Protein 3ADG (pdb70)

Sequence (72 aa):
SHVFKSRLQEYAQKYKLPTPVYEIVKEGPSHKSLFQSTVILDGVRYNSLPGFFNRKAAEQSAAEVALRELAK

InterPro domains:
  IPR014720 Double-stranded RNA-binding domain [PF00035] (17-82)
  IPR014720 Double-stranded RNA-binding domain [PF00035] (103-166)
  IPR014720 Double-stranded RNA-binding domain [PS50137] (15-84)
  IPR014720 Double-stranded RNA-binding domain [PS50137] (101-170)
  IPR014720 Double-stranded RNA-binding domain [SM00358] (16-83)
  IPR014720 Double-stranded RNA-binding domain [SM00358] (102-169)
  IPR044450 AtDRB-like, first double-stranded RNA binding domain, plant [cd19907] (15-83)
  IPR044451 AtDRB-like, second double-stranded RNA binding domain, plant [cd19908] (100-169)

CATH classification: 3.30.160.20

Structure (mmCIF, N/CA/C/O backbone):
data_3ADG
#
_entry.id   3ADG
#
_cell.length_a   36.388
_cell.length_b   37.898
_cell.length_c   51.258
_cell.angle_alpha   90.00
_cell.angle_beta   90.00
_cell.angle_gamma   90.00
#
_symmetry.space_group_name_H-M   'P 21 21 21'
#
loop_
_entity.id
_entity.type
_entity.pdbx_description
1 polymer 'F21M12.9 protein'
2 water water
#
loop_
_atom_site.group_PDB
_atom_site.id
_atom_site.type_symbol
_atom_site.label_atom_id
_atom_site.label_alt_id
_atom_site.label_comp_id
_atom_site.label_asym_id
_atom_site.label_entity_id
_atom_site.label_seq_id
_atom_site.pdbx_PDB_ins_code
_atom_site.Cartn_x
_atom_site.Cartn_y
_atom_site.Cartn_z
_atom_site.occupancy
_atom_site.B_iso_or_equiv
_atom_site.auth_seq_id
_atom_site.auth_comp_id
_atom_site.auth_asym_id
_atom_site.auth_atom_id
_atom_site.pdbx_PDB_model_num
ATOM 1 N N . SER A 1 2 ? 1.019 -5.090 -17.819 1.00 47.60 13 SER A N 1
ATOM 2 C CA . SER A 1 2 ? 0.457 -3.858 -17.180 1.00 46.65 13 SER A CA 1
ATOM 3 C C . SER A 1 2 ? 1.334 -2.687 -17.542 1.00 46.35 13 SER A C 1
ATOM 4 O O . SER A 1 2 ? 2.552 -2.767 -17.411 1.00 46.72 13 SER A O 1
ATOM 7 N N . HIS A 1 3 ? 0.730 -1.590 -17.980 1.00 45.01 14 HIS A N 1
ATOM 8 C CA . HIS A 1 3 ? 1.501 -0.642 -18.759 1.00 43.07 14 HIS A CA 1
ATOM 9 C C . HIS A 1 3 ? 2.645 0.068 -18.025 1.00 40.25 14 HIS A C 1
ATOM 10 O O . HIS A 1 3 ? 3.763 0.101 -18.550 1.00 39.51 14 HIS A O 1
ATOM 17 N N . VAL A 1 4 ? 2.388 0.635 -16.838 1.00 36.31 15 VAL A N 1
ATOM 18 C CA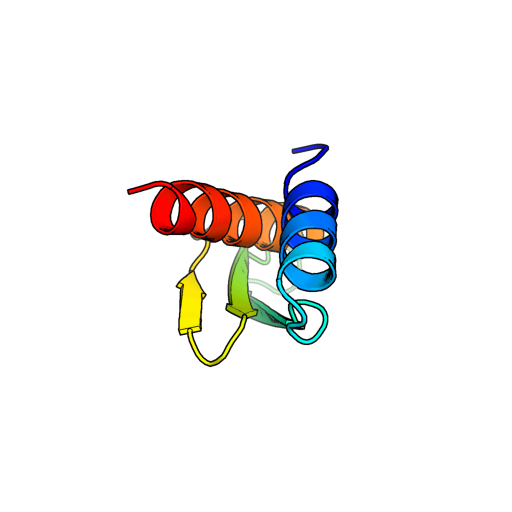 . VAL A 1 4 ? 3.191 1.787 -16.430 1.00 33.76 15 VAL A CA 1
ATOM 19 C C . VAL A 1 4 ? 4.019 1.697 -15.120 1.00 31.03 15 VAL A C 1
ATOM 20 O O . VAL A 1 4 ? 4.663 2.665 -14.745 1.00 30.18 15 VAL A O 1
ATOM 24 N N . PHE A 1 5 ? 4.037 0.538 -14.452 1.00 28.69 16 PHE A N 1
ATOM 25 C CA . PHE A 1 5 ? 4.689 0.435 -13.148 1.00 28.18 16 PHE A CA 1
ATOM 26 C C . PHE A 1 5 ? 6.213 0.602 -13.239 1.00 27.92 16 PHE A C 1
ATOM 27 O O . PHE A 1 5 ? 6.799 1.347 -12.448 1.00 27.92 16 PHE A O 1
ATOM 35 N N . LYS A 1 6 ? 6.850 -0.033 -14.237 1.00 28.29 17 LYS A N 1
ATOM 36 C CA . LYS A 1 6 ? 8.321 0.086 -14.354 1.00 28.50 17 LYS A CA 1
ATOM 37 C C . LYS A 1 6 ? 8.757 1.537 -14.536 1.00 28.73 17 LYS A C 1
ATOM 38 O O . LYS A 1 6 ? 9.635 2.002 -13.826 1.00 28.16 17 LYS A O 1
ATOM 44 N N . SER A 1 7 ? 8.131 2.244 -15.466 1.00 28.86 18 SER A N 1
ATOM 45 C CA . SER A 1 7 ? 8.481 3.657 -15.655 1.00 28.18 18 SER A CA 1
ATOM 46 C C . SER A 1 7 ? 8.219 4.523 -14.382 1.00 27.75 18 SER A C 1
ATOM 47 O O . SER A 1 7 ? 9.034 5.401 -14.049 1.00 27.62 18 SER A O 1
ATOM 50 N N . ARG A 1 8 ? 7.130 4.246 -13.646 1.00 27.29 19 ARG A N 1
ATOM 51 C CA . ARG A 1 8 ? 6.811 5.044 -12.436 1.00 28.51 19 ARG A CA 1
ATOM 52 C C . ARG A 1 8 ? 7.871 4.797 -11.358 1.00 28.99 19 ARG A C 1
ATOM 53 O O . ARG A 1 8 ? 8.249 5.702 -10.600 1.00 30.34 19 ARG A O 1
ATOM 61 N N . LEU A 1 9 ? 8.376 3.570 -11.309 1.00 28.50 20 LEU A N 1
ATOM 62 C CA . LEU A 1 9 ? 9.384 3.229 -10.311 1.00 29.00 20 LEU A CA 1
ATOM 63 C C . LEU A 1 9 ? 10.711 3.876 -10.707 1.00 29.74 20 LEU A C 1
ATOM 64 O O . LEU A 1 9 ? 11.438 4.383 -9.855 1.00 28.96 20 LEU A O 1
ATOM 69 N N . GLN A 1 10 ? 11.032 3.860 -12.002 1.00 29.22 21 GLN A N 1
ATOM 70 C CA . GLN A 1 10 ? 12.247 4.535 -12.478 1.00 30.56 21 GLN A CA 1
ATOM 71 C C . GLN A 1 10 ? 12.228 6.036 -12.140 1.00 29.95 21 GLN A C 1
ATOM 72 O O . GLN A 1 10 ? 13.228 6.618 -11.718 1.00 29.62 21 GLN A O 1
ATOM 78 N N . GLU A 1 11 ? 11.074 6.662 -12.296 1.00 29.66 22 GLU A N 1
ATOM 79 C CA . GLU A 1 11 ? 10.962 8.083 -12.004 1.00 30.22 22 GLU A CA 1
ATOM 80 C C . GLU A 1 11 ? 11.209 8.326 -10.502 1.00 30.56 22 GLU A C 1
ATOM 81 O O . GLU A 1 11 ? 11.883 9.303 -10.119 1.00 29.37 22 GLU A O 1
ATOM 87 N N . TYR A 1 12 ? 10.626 7.452 -9.681 1.00 29.71 23 TYR A N 1
ATOM 88 C CA . TYR A 1 12 ? 10.849 7.457 -8.234 1.00 29.89 23 TYR A CA 1
ATOM 89 C C . TYR A 1 12 ? 12.343 7.354 -7.891 1.00 29.57 23 TYR A C 1
ATOM 90 O O . TYR A 1 12 ? 12.877 8.167 -7.098 1.00 29.32 23 TYR A O 1
ATOM 99 N N . ALA A 1 13 ? 13.000 6.352 -8.487 1.00 30.02 24 ALA A N 1
ATOM 100 C CA . ALA A 1 13 ? 14.441 6.142 -8.291 1.00 30.55 24 ALA A CA 1
ATOM 101 C C . ALA A 1 13 ? 15.203 7.435 -8.593 1.00 30.85 24 ALA A C 1
ATOM 102 O O . ALA A 1 13 ? 16.034 7.897 -7.801 1.00 31.17 24 ALA A O 1
ATOM 104 N N . GLN A 1 14 ? 14.890 8.048 -9.719 1.00 30.41 25 GLN A N 1
ATOM 105 C CA . GLN A 1 14 ? 15.647 9.215 -10.145 1.00 31.00 25 GLN A CA 1
ATOM 106 C C . GLN A 1 14 ? 15.391 10.390 -9.203 1.00 30.90 25 GLN A C 1
ATOM 107 O O . GLN A 1 14 ? 16.324 11.070 -8.807 1.00 29.95 25 GLN A O 1
ATOM 113 N N . LYS A 1 15 ? 14.120 10.593 -8.839 1.00 30.46 26 LYS A N 1
ATOM 114 C CA . LYS A 1 15 ? 13.718 11.658 -7.912 1.00 30.92 26 LYS A CA 1
ATOM 115 C C . LYS A 1 15 ? 14.478 11.591 -6.580 1.00 30.78 26 LYS A C 1
ATOM 116 O O . LYS A 1 15 ? 14.977 12.611 -6.072 1.00 29.68 26 LYS A O 1
ATOM 122 N N . TYR A 1 16 ? 14.581 10.378 -6.056 1.00 30.34 27 TYR A N 1
ATOM 123 C CA . TYR A 1 16 ? 15.198 10.137 -4.774 1.00 30.51 27 TYR A CA 1
ATOM 124 C C . TYR A 1 16 ? 16.683 9.741 -4.835 1.00 30.16 27 TYR A C 1
ATOM 125 O O . TYR A 1 16 ? 17.218 9.257 -3.837 1.00 31.05 27 TYR A O 1
ATOM 134 N N . LYS A 1 17 ? 17.341 9.971 -5.978 1.00 29.84 28 LYS A N 1
ATOM 135 C CA . LYS A 1 17 ? 18.804 9.804 -6.097 1.00 29.10 28 LYS A CA 1
ATOM 136 C C . LYS A 1 17 ? 19.250 8.359 -5.775 1.00 29.60 28 LYS A C 1
ATOM 137 O O . LYS A 1 17 ? 20.265 8.132 -5.073 1.00 29.47 28 LYS A O 1
ATOM 143 N N . LEU A 1 18 ? 18.465 7.404 -6.282 1.00 28.98 29 LEU A N 1
ATOM 144 C CA . LEU A 1 18 ? 18.750 5.970 -6.156 1.00 29.32 29 LEU A CA 1
ATOM 145 C C . LEU A 1 18 ? 19.089 5.402 -7.522 1.00 29.57 29 LEU A C 1
ATOM 146 O O . LEU A 1 18 ? 18.583 5.901 -8.536 1.00 29.32 29 LEU A O 1
ATOM 151 N N . PRO A 1 19 ? 19.925 4.335 -7.569 1.00 29.58 30 PRO A N 1
ATOM 152 C CA . PRO A 1 19 ? 20.150 3.683 -8.859 1.00 30.28 30 PRO A CA 1
ATOM 153 C C . PRO A 1 19 ? 18.856 3.161 -9.510 1.00 29.70 30 PRO A C 1
ATOM 154 O O . PRO A 1 19 ? 17.880 2.784 -8.828 1.00 29.40 30 PRO A O 1
ATOM 158 N N 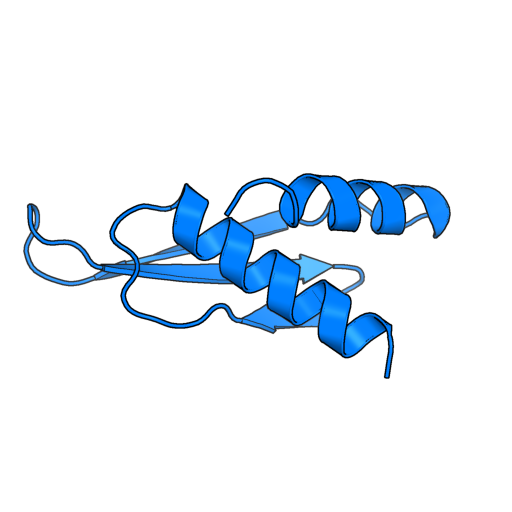. THR A 1 20 ? 18.858 3.166 -10.838 1.00 30.25 31 THR A N 1
ATOM 159 C CA . THR A 1 20 ? 17.788 2.541 -11.614 1.00 29.77 31 THR A CA 1
ATOM 160 C C . THR A 1 20 ? 17.460 1.188 -11.021 1.00 29.87 31 THR A C 1
ATOM 161 O O . THR A 1 20 ? 18.394 0.403 -10.757 1.00 29.38 31 THR A O 1
ATOM 165 N N . PRO A 1 21 ? 16.147 0.914 -10.783 1.00 30.37 32 PRO A N 1
ATOM 166 C CA . PRO A 1 21 ? 15.763 -0.409 -10.271 1.00 29.91 32 PRO A CA 1
ATOM 167 C C . PRO A 1 21 ? 16.298 -1.471 -11.201 1.00 30.72 32 PRO A C 1
ATOM 168 O O . PRO A 1 21 ? 16.258 -1.298 -12.425 1.00 29.81 32 PRO A O 1
ATOM 172 N N . VAL A 1 22 ? 16.820 -2.552 -10.629 1.00 31.31 33 VAL A N 1
ATOM 173 C CA . VAL A 1 22 ? 17.214 -3.705 -11.411 1.00 31.47 33 VAL A CA 1
ATOM 174 C C . VAL A 1 22 ? 16.242 -4.884 -11.159 1.00 30.98 33 VAL A C 1
ATOM 175 O O . VAL A 1 22 ? 15.731 -5.048 -10.071 1.00 31.18 33 VAL A O 1
ATOM 179 N N . TYR A 1 23 ? 16.065 -5.709 -12.183 1.00 30.52 34 TYR A N 1
ATOM 180 C CA . TYR A 1 23 ? 15.136 -6.811 -12.159 1.00 29.97 34 TYR A CA 1
ATOM 181 C C . TYR A 1 23 ? 15.862 -8.149 -12.268 1.00 30.02 34 TYR A C 1
ATOM 182 O O . TYR A 1 23 ? 16.676 -8.359 -13.180 1.00 30.73 34 TYR A O 1
ATOM 191 N N . GLU A 1 24 ? 15.565 -9.046 -11.334 1.00 30.40 35 GLU A N 1
ATOM 192 C CA . GLU A 1 24 ? 15.919 -10.452 -11.492 1.00 31.30 35 GLU A CA 1
ATOM 193 C C . GLU A 1 24 ? 14.685 -11.154 -12.080 1.00 32.29 35 GLU A C 1
ATOM 194 O O . GLU A 1 24 ? 13.553 -10.891 -11.650 1.00 31.53 35 GLU A O 1
ATOM 200 N N . ILE A 1 25 ? 14.908 -11.976 -13.104 1.00 32.89 36 ILE A N 1
ATOM 201 C CA . ILE A 1 25 ? 13.855 -12.745 -13.769 1.00 33.59 36 ILE A CA 1
ATOM 202 C C . ILE A 1 25 ? 14.070 -14.233 -13.438 1.00 33.06 36 ILE A C 1
ATOM 203 O O . ILE A 1 25 ? 15.148 -14.773 -13.684 1.00 31.13 36 ILE A O 1
ATOM 208 N N . VAL A 1 26 ? 13.051 -14.877 -12.877 1.00 32.91 37 VAL A N 1
ATOM 209 C CA . VAL A 1 26 ? 13.058 -16.315 -12.636 1.00 33.48 37 VAL A CA 1
ATOM 210 C C . VAL A 1 26 ? 12.085 -17.034 -13.590 1.00 33.08 37 VAL A C 1
ATOM 211 O O . VAL A 1 26 ? 10.918 -16.642 -13.751 1.00 33.51 37 VAL A O 1
ATOM 215 N N . LYS A 1 27 ? 12.581 -18.080 -14.240 1.00 31.86 38 LYS A N 1
ATOM 216 C CA . LYS A 1 27 ? 11.762 -18.856 -15.168 1.00 31.53 38 LYS A CA 1
ATOM 217 C C . LYS A 1 27 ? 11.693 -20.329 -14.731 1.00 31.58 38 LYS A C 1
ATOM 218 O O . LYS A 1 27 ? 12.713 -20.942 -14.396 1.00 29.62 38 LYS A O 1
ATOM 224 N N . GLU A 1 28 ? 10.484 -20.898 -14.744 1.00 31.05 39 GLU A N 1
ATOM 225 C CA . GLU A 1 28 ? 10.284 -22.294 -14.340 1.00 32.22 39 GLU A CA 1
ATOM 226 C C . GLU A 1 28 ? 9.263 -23.007 -15.223 1.00 30.68 39 GLU A C 1
ATOM 227 O O . GLU A 1 28 ? 8.529 -22.377 -15.987 1.00 29.93 39 GLU A O 1
ATOM 233 N N . GLY A 1 29 ? 9.207 -24.328 -15.093 1.00 29.77 40 GLY A N 1
ATOM 234 C CA . GLY A 1 29 ? 8.189 -25.118 -15.794 1.00 29.35 40 GLY A CA 1
ATOM 235 C C . GLY A 1 29 ? 8.587 -25.552 -17.202 1.00 29.47 40 GLY A C 1
ATOM 236 O O . GLY A 1 29 ? 9.731 -25.270 -17.660 1.00 27.43 40 GLY A O 1
ATOM 237 N N . PRO A 1 30 ? 7.654 -26.250 -17.905 1.00 28.64 41 PRO A N 1
ATOM 238 C CA . PRO A 1 30 ? 7.929 -26.776 -19.255 1.00 28.89 41 PRO A CA 1
ATOM 239 C C . PRO A 1 30 ? 8.489 -25.709 -20.182 1.00 28.24 41 PRO A C 1
ATOM 240 O O . PRO A 1 30 ? 8.024 -24.565 -20.163 1.00 27.53 41 PRO A O 1
ATOM 244 N N . SER A 1 31 ? 9.485 -26.101 -20.985 1.00 28.83 42 SER A N 1
ATOM 245 C CA . SER A 1 31 ? 10.244 -25.169 -21.828 1.00 30.18 42 SER A CA 1
ATOM 246 C C . SER A 1 31 ? 9.375 -24.187 -22.618 1.00 30.94 42 SER A C 1
ATOM 247 O O . SER A 1 31 ? 9.769 -23.025 -22.800 1.00 32.17 42 SER A O 1
ATOM 250 N N . HIS A 1 32 ? 8.209 -24.662 -23.076 1.00 31.74 43 HIS A N 1
ATOM 251 C CA . HIS A 1 32 ? 7.249 -23.851 -23.858 1.00 33.03 43 HIS A CA 1
ATOM 252 C C . HIS A 1 32 ? 5.946 -23.481 -23.113 1.00 32.80 43 HIS A C 1
ATOM 253 O O . HIS A 1 32 ? 5.007 -22.931 -23.698 1.00 34.22 43 HIS A O 1
ATOM 260 N N . LYS A 1 33 ? 5.880 -23.792 -21.822 1.00 31.96 44 LYS A N 1
ATOM 261 C CA . LYS A 1 33 ? 4.823 -23.271 -20.946 1.00 30.83 44 LYS A CA 1
ATOM 262 C C . LYS A 1 33 ? 5.464 -22.738 -19.709 1.00 29.48 44 LYS A C 1
ATOM 263 O O . LYS A 1 33 ? 5.113 -23.143 -18.597 1.00 29.59 44 LYS A O 1
ATOM 269 N N . SER A 1 34 ? 6.441 -21.861 -19.901 1.00 27.47 45 SER A N 1
ATOM 270 C CA . SER A 1 34 ? 7.224 -21.376 -18.783 1.00 27.66 45 SER A CA 1
ATOM 271 C C . SER A 1 34 ? 6.408 -20.387 -17.968 1.00 27.03 45 SER A C 1
ATOM 272 O O . SER A 1 34 ? 5.482 -19.764 -18.483 1.00 25.65 45 SER A O 1
ATOM 275 N N . LEU A 1 35 ? 6.782 -20.270 -16.698 1.00 27.86 46 LEU A N 1
ATOM 276 C CA . LEU A 1 35 ? 6.155 -19.317 -15.768 1.00 27.71 46 LEU A CA 1
ATOM 277 C C . LEU A 1 35 ? 7.267 -18.422 -15.235 1.00 27.93 46 LEU A C 1
ATOM 278 O O . LEU A 1 35 ? 8.390 -18.891 -15.046 1.00 27.91 46 LEU A O 1
ATOM 283 N N . PHE A 1 36 ? 6.936 -17.150 -15.016 1.00 27.34 47 PHE A N 1
ATOM 284 C CA . PHE A 1 36 ? 7.894 -16.110 -14.706 1.00 28.52 47 PHE A CA 1
ATOM 285 C C . PHE A 1 36 ? 7.487 -15.410 -13.424 1.00 29.41 47 PHE A C 1
ATOM 286 O O . PHE A 1 36 ? 6.309 -15.159 -13.184 1.00 28.42 47 PHE A O 1
ATOM 294 N N . GLN A 1 37 ? 8.502 -15.041 -12.655 1.00 30.53 48 GLN A N 1
ATOM 295 C CA . GLN A 1 37 ? 8.385 -14.309 -11.415 1.00 30.83 48 GLN A CA 1
ATOM 296 C C . GLN A 1 37 ? 9.558 -13.356 -11.458 1.00 30.31 48 GLN A C 1
ATOM 297 O O . GLN A 1 37 ? 10.613 -13.693 -12.022 1.00 30.50 48 GLN A O 1
ATOM 303 N N . SER A 1 38 ? 9.398 -12.183 -10.871 1.00 28.74 49 SER A N 1
ATOM 304 C CA . SER A 1 38 ? 10.507 -11.229 -10.871 1.00 29.50 49 SER A CA 1
ATOM 305 C C . SER A 1 38 ? 10.680 -10.603 -9.488 1.00 29.47 49 SER A C 1
ATOM 306 O O . SER A 1 38 ? 9.720 -10.441 -8.737 1.00 29.19 49 SER A O 1
ATOM 309 N N . THR A 1 39 ? 11.916 -10.247 -9.179 1.00 29.30 50 THR A N 1
ATOM 310 C CA . THR A 1 39 ? 12.238 -9.470 -8.007 1.00 28.98 50 THR A CA 1
ATOM 311 C C . THR A 1 39 ? 12.858 -8.213 -8.545 1.00 28.57 50 THR A C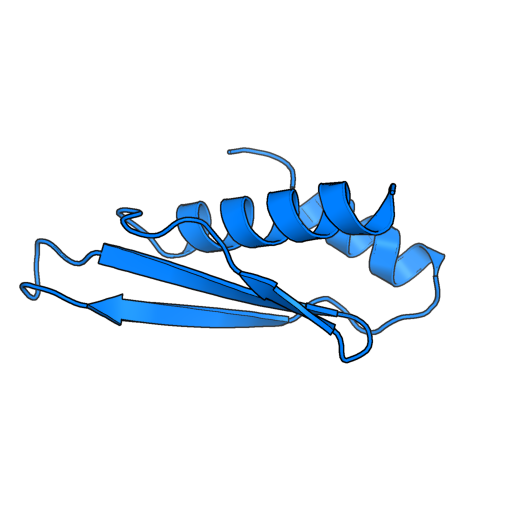 1
ATOM 312 O O . THR A 1 39 ? 13.742 -8.294 -9.413 1.00 28.76 50 THR A O 1
ATOM 316 N N . VAL A 1 40 ? 12.344 -7.077 -8.089 1.00 27.99 51 VAL A N 1
ATOM 317 C CA . VAL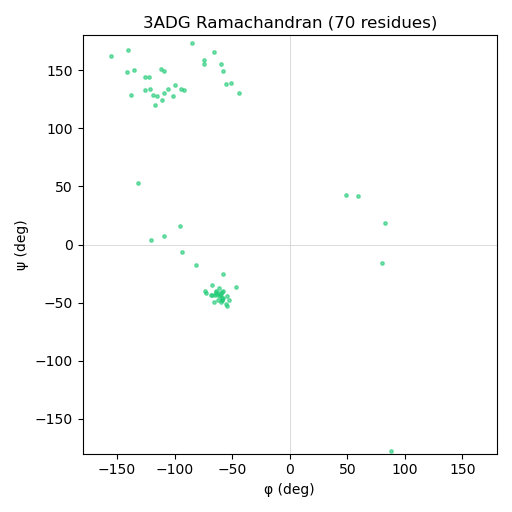 A 1 40 ? 12.955 -5.773 -8.349 1.00 29.04 51 VAL A CA 1
ATOM 318 C C . VAL A 1 40 ? 13.749 -5.367 -7.122 1.00 29.20 51 VAL A C 1
ATOM 319 O O . VAL A 1 40 ? 13.276 -5.515 -5.969 1.00 30.59 51 VAL A O 1
ATOM 323 N N . ILE A 1 41 ? 14.945 -4.843 -7.378 1.00 30.01 52 ILE A N 1
ATOM 324 C CA . ILE A 1 41 ? 15.829 -4.393 -6.333 1.00 30.92 52 ILE A CA 1
ATOM 325 C C . ILE A 1 41 ? 16.063 -2.886 -6.471 1.00 31.91 52 ILE A C 1
ATOM 326 O O . ILE A 1 41 ? 16.551 -2.405 -7.509 1.00 31.55 52 ILE A O 1
ATOM 331 N N . LEU A 1 42 ? 15.692 -2.164 -5.416 1.00 32.20 53 LEU A N 1
ATOM 332 C CA . LEU A 1 42 ? 15.801 -0.704 -5.371 1.00 33.78 53 LEU A CA 1
ATOM 333 C C . LEU A 1 42 ? 16.322 -0.268 -4.009 1.00 33.75 53 LEU A C 1
ATOM 334 O O . LEU A 1 42 ? 15.792 -0.670 -2.973 1.00 33.40 53 LEU A O 1
ATOM 339 N N . ASP A 1 43 ? 17.370 0.552 -4.009 1.00 34.35 54 ASP A N 1
ATOM 340 C CA . ASP A 1 43 ? 17.947 1.053 -2.751 1.00 35.27 54 ASP A CA 1
ATOM 341 C C . ASP A 1 43 ? 18.186 -0.100 -1.765 1.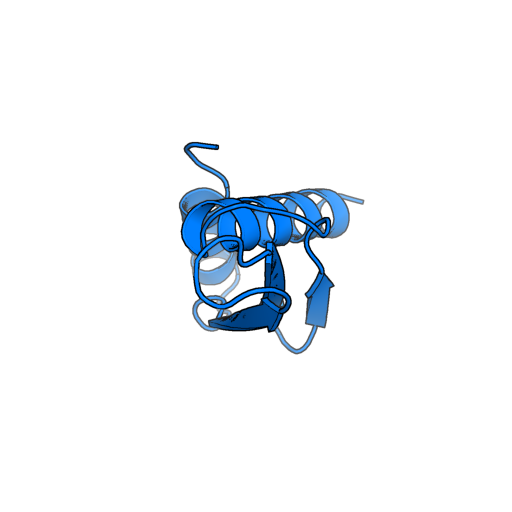00 34.94 54 ASP A C 1
ATOM 342 O O . ASP A 1 43 ? 17.858 0.021 -0.581 1.00 35.71 54 ASP A O 1
ATOM 347 N N . GLY A 1 44 ? 18.712 -1.219 -2.267 1.00 34.75 55 GLY A N 1
ATOM 348 C CA . GLY A 1 44 ? 18.998 -2.393 -1.437 1.00 34.54 55 GLY A CA 1
ATOM 349 C C . GLY A 1 44 ? 17.802 -3.288 -1.115 1.00 34.99 55 GLY A C 1
ATOM 350 O O . GLY A 1 44 ? 17.985 -4.430 -0.672 1.00 35.36 55 GLY A O 1
ATOM 351 N N . VAL A 1 45 ? 16.589 -2.764 -1.326 1.00 33.27 56 VAL A N 1
ATOM 352 C CA . VAL A 1 45 ? 15.352 -3.426 -0.914 1.00 33.32 56 VAL A CA 1
ATOM 353 C C . VAL A 1 45 ? 14.808 -4.303 -2.053 1.00 32.66 56 VAL A C 1
ATOM 354 O O . VAL A 1 45 ? 14.734 -3.862 -3.208 1.00 33.16 56 VAL A O 1
ATOM 358 N N . ARG A 1 46 ? 14.430 -5.539 -1.715 1.00 32.14 57 ARG A N 1
ATOM 359 C CA . ARG A 1 46 ? 13.923 -6.515 -2.696 1.00 31.17 57 ARG A CA 1
ATOM 360 C C . ARG A 1 46 ? 12.400 -6.629 -2.650 1.00 31.03 57 ARG A C 1
ATOM 361 O O . ARG A 1 46 ? 11.821 -6.880 -1.604 1.00 31.00 57 ARG A O 1
ATOM 369 N N . TYR A 1 47 ? 11.751 -6.490 -3.798 1.00 29.98 58 TYR A N 1
ATOM 370 C CA . TYR A 1 47 ? 10.275 -6.580 -3.834 1.00 29.48 58 TYR A CA 1
ATOM 371 C C . TYR A 1 47 ? 9.922 -7.627 -4.842 1.00 28.77 58 TYR A C 1
ATOM 372 O O . TYR A 1 47 ? 10.429 -7.579 -5.957 1.00 29.20 58 TYR A O 1
ATOM 381 N N . ASN A 1 48 ? 9.018 -8.533 -4.477 1.00 29.39 59 ASN A N 1
ATOM 382 C CA . ASN A 1 48 ? 8.737 -9.672 -5.307 1.00 30.76 59 ASN A CA 1
ATOM 383 C C . ASN A 1 48 ? 7.403 -9.544 -6.032 1.00 30.60 59 ASN A C 1
ATOM 384 O O . ASN A 1 48 ? 6.409 -9.139 -5.450 1.00 30.24 59 ASN A O 1
ATOM 389 N N . SER A 1 49 ? 7.416 -9.851 -7.320 1.00 30.68 60 SER A N 1
ATOM 390 C CA . SER A 1 49 ? 6.167 -9.999 -8.083 1.00 30.58 60 SER A CA 1
ATOM 391 C C . SER A 1 49 ? 5.329 -11.194 -7.619 1.00 30.25 60 SER A C 1
ATOM 392 O O . SER A 1 49 ? 5.795 -12.134 -6.915 1.00 28.83 60 SER A O 1
ATOM 395 N N . LEU A 1 50 ? 4.075 -11.182 -8.080 1.00 30.69 61 LEU A N 1
ATOM 396 C CA . LEU A 1 50 ? 3.248 -12.377 -8.092 1.00 32.06 61 LEU A CA 1
ATOM 397 C C . LEU A 1 50 ? 3.893 -13.492 -8.952 1.00 31.76 61 LEU A C 1
ATOM 398 O O . LEU A 1 50 ? 4.694 -13.195 -9.848 1.00 31.56 61 LEU A O 1
ATOM 403 N N . PRO A 1 51 ? 3.556 -14.774 -8.682 1.00 31.89 62 PRO A N 1
ATOM 404 C CA . PRO A 1 51 ? 4.126 -15.824 -9.537 1.00 31.03 62 PRO A CA 1
ATOM 405 C C . PRO A 1 51 ? 3.281 -16.022 -10.787 1.00 30.03 62 PRO A C 1
ATOM 406 O O . PRO A 1 51 ? 2.153 -15.449 -10.924 1.00 30.63 62 PRO A O 1
ATOM 410 N N . GLY A 1 52 ? 3.780 -16.847 -11.701 1.00 28.30 63 GLY A N 1
ATOM 411 C CA . GLY A 1 52 ? 2.912 -17.420 -12.729 1.00 28.74 63 GLY A CA 1
ATOM 412 C C . GLY A 1 52 ? 2.640 -16.561 -13.951 1.00 27.73 63 GLY A C 1
ATOM 413 O O . GLY A 1 52 ? 1.668 -16.786 -14.663 1.00 28.18 63 GLY A O 1
ATOM 414 N N . PHE A 1 53 ? 3.473 -15.555 -14.182 1.00 27.51 64 PHE A N 1
ATOM 415 C CA . PHE A 1 53 ? 3.334 -14.775 -15.412 1.00 27.90 64 PHE A CA 1
ATOM 416 C C . PHE A 1 53 ? 3.851 -15.541 -16.644 1.00 26.89 64 PHE A C 1
ATOM 417 O O . PHE A 1 53 ? 4.658 -16.483 -16.514 1.00 26.75 64 PHE A O 1
ATOM 425 N N . PHE A 1 54 ? 3.382 -15.141 -17.820 1.00 25.65 65 PHE A N 1
ATOM 426 C CA . PHE A 1 54 ? 3.733 -15.846 -19.066 1.00 26.69 65 PHE A CA 1
ATOM 427 C C . PHE A 1 54 ? 4.936 -15.250 -19.803 1.00 27.37 65 PHE A C 1
ATOM 428 O O . PHE A 1 54 ? 5.417 -15.818 -20.797 1.00 27.35 65 PHE A O 1
ATOM 436 N N . ASN A 1 55 ? 5.406 -14.112 -19.304 1.00 26.39 66 ASN A N 1
ATOM 437 C CA . ASN A 1 55 ? 6.589 -13.473 -19.860 1.00 26.90 66 ASN A CA 1
ATOM 438 C C . ASN A 1 55 ? 7.301 -12.577 -18.838 1.00 26.84 66 ASN A C 1
ATOM 439 O O . ASN A 1 55 ? 6.724 -12.192 -17.803 1.00 27.93 66 ASN A O 1
ATOM 444 N N . ARG A 1 56 ? 8.563 -12.251 -19.134 1.00 26.46 67 ARG A N 1
ATOM 445 C CA . ARG A 1 56 ? 9.382 -11.513 -18.174 1.00 26.55 67 ARG A CA 1
ATOM 446 C C . ARG A 1 56 ? 8.792 -10.113 -17.924 1.00 26.50 67 ARG A C 1
ATOM 447 O O . ARG A 1 56 ? 8.728 -9.668 -16.788 1.00 26.38 67 ARG A O 1
ATOM 455 N N . LYS A 1 57 ? 8.327 -9.447 -18.974 1.00 24.69 68 LYS A N 1
ATOM 456 C CA . LYS A 1 57 ? 7.814 -8.087 -18.823 1.00 26.17 68 LYS A CA 1
ATOM 457 C C . LYS A 1 57 ? 6.620 -8.020 -17.865 1.00 26.82 68 LYS A C 1
ATOM 458 O O . LYS A 1 57 ? 6.549 -7.132 -17.027 1.00 27.19 68 LYS A O 1
ATOM 464 N N . ALA A 1 58 ? 5.692 -8.960 -17.984 1.00 26.69 69 ALA A N 1
ATOM 465 C CA . ALA A 1 58 ? 4.544 -8.979 -17.067 1.00 26.66 69 ALA A CA 1
ATOM 466 C C . ALA A 1 58 ? 4.980 -9.161 -15.581 1.00 27.32 69 ALA A C 1
ATOM 467 O O . ALA A 1 58 ? 4.435 -8.506 -14.677 1.00 27.73 69 ALA A O 1
ATOM 469 N N . ALA A 1 59 ? 5.956 -10.052 -15.368 1.00 26.83 70 ALA A N 1
ATOM 470 C CA . ALA A 1 59 ? 6.524 -10.289 -14.031 1.00 27.89 70 ALA A CA 1
ATOM 471 C C . ALA A 1 59 ? 7.187 -9.025 -13.499 1.00 27.80 70 ALA A C 1
ATOM 472 O O . ALA A 1 59 ? 6.966 -8.656 -12.341 1.00 27.90 70 ALA A O 1
ATOM 474 N N . GLU A 1 60 ? 8.010 -8.381 -14.335 1.00 26.74 71 GLU A N 1
ATOM 475 C CA . GLU A 1 60 ? 8.737 -7.183 -13.931 1.00 27.41 71 GLU A CA 1
ATOM 476 C C . GLU A 1 60 ? 7.741 -6.081 -13.565 1.00 27.64 71 GLU A C 1
ATOM 477 O O . GLU A 1 60 ? 7.896 -5.420 -12.528 1.00 27.15 71 GLU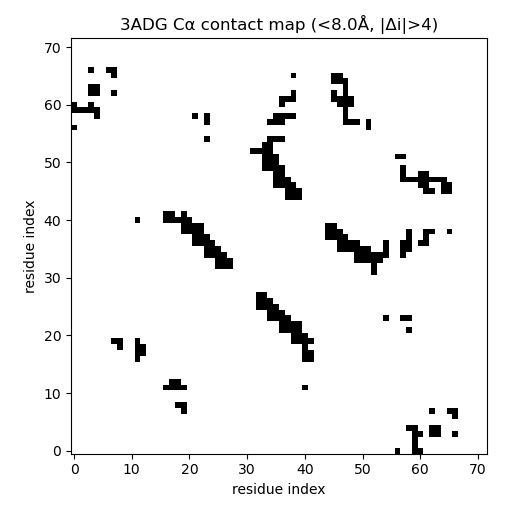 A O 1
ATOM 483 N N . GLN A 1 61 ? 6.706 -5.914 -14.393 1.00 26.84 72 GLN A N 1
ATOM 484 C CA . GLN A 1 61 ? 5.673 -4.936 -14.093 1.00 26.59 72 GLN A CA 1
ATOM 485 C C . GLN A 1 61 ? 5.014 -5.220 -12.738 1.00 27.65 72 GLN A C 1
ATOM 486 O O . GLN A 1 61 ? 4.701 -4.289 -12.000 1.00 29.04 72 GLN A O 1
ATOM 492 N N . SER A 1 62 ? 4.774 -6.496 -12.437 1.00 27.07 73 SER A N 1
ATOM 493 C CA . SER A 1 62 ? 4.139 -6.896 -11.164 1.00 27.54 73 SER A CA 1
ATOM 494 C C . SER A 1 62 ? 5.069 -6.547 -9.963 1.00 27.21 73 SER A C 1
ATOM 495 O O . SER A 1 62 ? 4.599 -6.012 -8.949 1.00 27.31 73 SER A O 1
ATOM 498 N N . ALA A 1 63 ? 6.359 -6.833 -10.121 1.00 27.41 74 ALA A N 1
ATOM 499 C CA . ALA A 1 63 ? 7.381 -6.507 -9.110 1.00 25.98 74 ALA A CA 1
ATOM 500 C C . ALA A 1 63 ? 7.377 -4.980 -8.859 1.00 26.17 74 ALA A C 1
ATOM 501 O O . ALA A 1 63 ? 7.423 -4.551 -7.685 1.00 26.61 74 ALA A O 1
ATOM 503 N N . ALA A 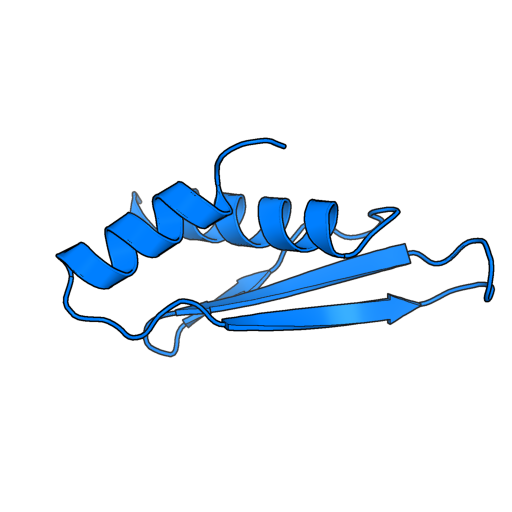1 64 ? 7.342 -4.191 -9.949 1.00 21.33 75 ALA A N 1
ATOM 504 C CA . ALA A 1 64 ? 7.365 -2.713 -9.851 1.00 20.31 75 ALA A CA 1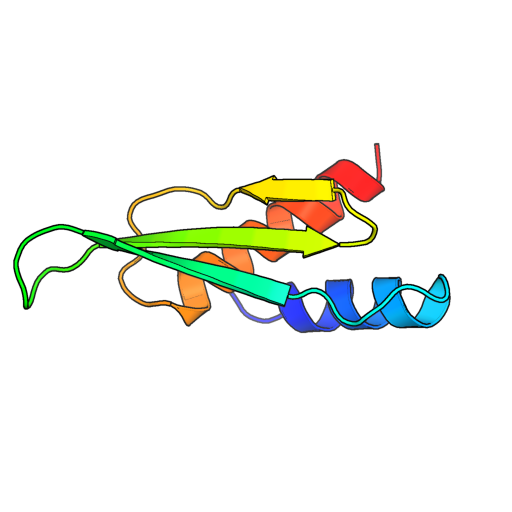
ATOM 505 C C . ALA A 1 64 ? 6.108 -2.225 -9.128 1.00 19.66 75 ALA A C 1
ATOM 506 O O . ALA A 1 64 ? 6.196 -1.365 -8.254 1.00 18.83 75 ALA A O 1
ATOM 508 N N . GLU A 1 65 ? 4.962 -2.849 -9.424 1.00 17.44 76 GLU A N 1
ATOM 509 C CA . GLU A 1 65 ? 3.719 -2.510 -8.747 1.00 18.03 76 GLU A CA 1
ATOM 510 C C . GLU A 1 65 ? 3.850 -2.719 -7.229 1.00 17.49 76 GLU A C 1
ATOM 511 O O . GLU A 1 65 ? 3.461 -1.856 -6.430 1.00 19.02 76 GLU A O 1
ATOM 517 N N . VAL A 1 66 ? 4.383 -3.882 -6.854 1.00 17.44 77 VAL A N 1
ATOM 518 C CA . VAL A 1 66 ? 4.592 -4.227 -5.431 1.00 18.47 77 VAL A CA 1
ATOM 519 C C . VAL A 1 66 ? 5.491 -3.193 -4.769 1.00 19.12 77 VAL A C 1
ATOM 520 O O . VAL A 1 66 ? 5.167 -2.685 -3.694 1.00 17.95 77 VAL A O 1
ATOM 524 N N . ALA A 1 67 ? 6.606 -2.869 -5.437 1.00 18.38 78 ALA A N 1
ATOM 525 C CA . ALA A 1 67 ? 7.562 -1.846 -4.949 1.00 19.10 78 ALA A CA 1
ATOM 526 C C . ALA A 1 67 ? 6.862 -0.505 -4.679 1.00 18.18 78 ALA A C 1
ATOM 527 O O . ALA A 1 67 ? 6.949 0.049 -3.561 1.00 19.40 78 ALA A O 1
ATOM 529 N N . LEU A 1 68 ? 6.131 -0.015 -5.679 1.00 18.89 79 LEU A N 1
ATOM 530 C CA . LEU A 1 68 ? 5.434 1.273 -5.579 1.00 18.31 79 LEU A CA 1
ATOM 531 C C . LEU A 1 68 ? 4.450 1.285 -4.389 1.00 19.70 79 LEU A C 1
ATOM 532 O O . LEU A 1 68 ? 4.411 2.237 -3.608 1.00 19.29 79 LEU A O 1
ATOM 537 N N . ARG A 1 69 ? 3.661 0.212 -4.258 1.00 19.22 80 ARG A N 1
ATOM 538 C CA . ARG A 1 69 ? 2.689 0.113 -3.170 1.00 20.81 80 ARG A CA 1
ATOM 539 C C . ARG A 1 69 ? 3.389 0.191 -1.795 1.00 22.25 80 ARG A C 1
ATOM 540 O O . ARG A 1 69 ? 2.918 0.893 -0.905 1.00 23.25 80 ARG A O 1
ATOM 548 N N . GLU A 1 70 ? 4.519 -0.498 -1.669 1.00 22.65 81 GLU A N 1
ATOM 549 C CA . GLU A 1 70 ? 5.214 -0.580 -0.396 1.00 24.16 81 GLU A CA 1
ATOM 550 C C . GLU A 1 70 ? 5.893 0.766 -0.092 1.00 24.29 81 GLU A C 1
ATOM 551 O O . GLU A 1 70 ? 5.818 1.252 1.023 1.00 24.00 81 GLU A O 1
ATOM 557 N N . LEU A 1 71 ? 6.498 1.387 -1.104 1.00 24.11 82 LEU A N 1
ATOM 558 C CA . LEU A 1 71 ? 7.144 2.690 -0.908 1.00 25.40 82 LEU A CA 1
ATOM 559 C C . LEU A 1 71 ? 6.159 3.764 -0.384 1.00 26.09 82 LEU A C 1
ATOM 560 O O . LEU A 1 71 ? 6.577 4.724 0.283 1.00 26.26 82 LEU A O 1
ATOM 565 N N . ALA A 1 72 ? 4.855 3.588 -0.665 1.00 26.16 83 ALA A N 1
ATOM 566 C CA . ALA A 1 72 ? 3.816 4.550 -0.225 1.00 27.53 83 ALA A CA 1
ATOM 567 C C . ALA A 1 72 ? 3.324 4.395 1.237 1.00 28.07 83 ALA A C 1
ATOM 568 O O . ALA A 1 72 ? 2.717 5.315 1.793 1.00 29.05 83 ALA A O 1
ATOM 570 N N . LYS A 1 73 ? 3.580 3.243 1.857 1.00 27.78 84 LYS A N 1
ATOM 571 C CA . LYS A 1 73 ? 3.005 2.903 3.162 1.00 27.44 84 LYS A CA 1
ATOM 572 C C . LYS A 1 73 ? 3.654 3.697 4.329 1.00 26.70 84 LYS A C 1
ATOM 573 O O . LYS A 1 73 ? 3.071 3.850 5.395 1.00 26.14 84 LYS A O 1
#

Radius of gyration: 12.29 Å; Cα contacts (8 Å, |Δi|>4): 137; chains: 1; bounding box: 20×38×27 Å

Nearest PDB structures (foldseek):
  3adi-assembly1_A  TM=9.913E-01  e=6.604E-12  Arabidopsis thaliana
  2l2n-assembly1_A  TM=9.153E-01  e=9.180E-11  Arabidopsis thaliana
  2n3f-assembly1_A  TM=8.535E-01  e=7.147E-06  Arabidopsis thaliana
  2n3h-assembly1_A  TM=8.186E-01  e=9.130E-06  Arabidopsis thaliana
  5ztm-assembly1_B  TM=8.423E-01  e=2.202E-04  Drosophila melanogaster

Foldseek 3Di:
DPPLLVVLQVVCVVVVWPRKDKDWDWDDDPQQIKIKIWIAIPNDTFIFDIGHRDRVVRVSRSSVRVVVVVVD

Secondary structure (DSSP, 8-state):
--SHHHHHHHHHHHTT----EEEEEEESSTTS-EEEEEEEETTEEEEPPS-BSSHHHHHHHHHHHHHHHHT-

Solvent-accessible surface area: 5060 Å² total; per-residue (Å²): 81,182,57,44,54,59,119,0,52,120,59,0,132,152,110,182,38,105,93,8,88,43,76,82,69,128,116,54,96,94,167,154,15,80,28,43,0,6,0,37,3,92,71,72,130,18,74,10,117,104,33,52,166,74,99,124,26,0,6,23,9,0,0,48,54,0,41,157,83,59,91,201

GO terms:
  GO:0016607 nuclear speck (C, EXP)
  GO:0031054 pre-miRNA processing (P, IMP)
  GO:0005515 protein binding (F, IPI)
  GO:0005634 nucleus (C, IDA)
  GO:0003725 double-stranded RNA binding (F, IDA)
  GO:0010445 nuclear dicing body (C, IDA)
  GO:0035198 miRNA binding (F, IDA)
  GO:0042659 regulation of cell fate specification (P, IGI)
  GO:0035196 miRNA processing (P, IMP)
  GO:0035279 miRNA-mediated gene silencing by mRNA destabilization (P, IMP)
  GO:0009733 response to auxin (P, IMP)
  GO:0009735 response to cytokinin (P, IMP)
  GO:0009737 response to abscisic acid (P, IMP)
  GO:0010267 ta-siRNA processing (P, IMP)
  GO:0010305 leaf vascular tissue pattern formation (P, IMP)
  GO:0010589 leaf proximal/distal pattern formation (P, IMP)
  GO:0042802 identical protein binding (F, IPI)

B-factor: mean 31.04, std 5.86, range [16.15, 52.11]

Organism: Arabidopsis thaliana (NCBI:txid3702)